Protein AF-A0A968CVZ0-F1 (afdb_monomer_lite)

Secondary structure (DSSP, 8-state):
--------TT--------SSSPPP------SS---GGG------TT-TT-

Structure (mmCIF, N/CA/C/O backbone):
data_AF-A0A968CVZ0-F1
#
_entry.id   AF-A0A968CVZ0-F1
#
loop_
_atom_site.group_PDB
_atom_site.id
_atom_site.type_symbol
_atom_site.label_atom_id
_atom_site.label_alt_id
_atom_site.label_comp_id
_atom_site.label_asym_id
_atom_site.label_entity_id
_atom_site.label_seq_id
_atom_site.pdbx_PDB_ins_code
_atom_site.Cartn_x
_atom_site.Cartn_y
_atom_site.Cartn_z
_atom_site.occupancy
_atom_site.B_iso_or_equiv
_atom_site.auth_seq_id
_atom_site.auth_comp_id
_atom_site.auth_asym_id
_atom_site.auth_atom_id
_atom_site.pdbx_PDB_model_num
ATOM 1 N N . MET A 1 1 ? 22.668 -0.349 -2.336 1.00 56.62 1 MET A N 1
ATOM 2 C CA . MET A 1 1 ? 22.133 0.323 -1.132 1.00 56.62 1 MET A CA 1
ATOM 3 C C . MET A 1 1 ? 20.723 -0.197 -0.949 1.00 56.62 1 MET A C 1
ATOM 5 O O . MET A 1 1 ? 20.074 -0.414 -1.959 1.00 56.62 1 MET A O 1
ATOM 9 N N . ASN A 1 2 ? 20.289 -0.447 0.284 1.00 76.62 2 ASN A N 1
ATOM 10 C CA . ASN A 1 2 ? 18.909 -0.852 0.547 1.00 76.62 2 ASN A CA 1
ATOM 11 C C . ASN A 1 2 ? 18.097 0.410 0.842 1.00 76.62 2 ASN A C 1
ATOM 13 O O . ASN A 1 2 ? 18.570 1.267 1.592 1.00 76.62 2 ASN A O 1
ATOM 17 N N . GLU A 1 3 ? 16.910 0.520 0.255 1.00 85.81 3 GLU A N 1
ATOM 18 C CA . GLU A 1 3 ? 15.995 1.638 0.474 1.00 85.81 3 GLU A CA 1
ATOM 19 C C . GLU A 1 3 ? 14.868 1.221 1.416 1.00 85.81 3 GLU A C 1
ATOM 21 O O . GLU A 1 3 ? 14.455 0.063 1.451 1.00 85.81 3 GLU A O 1
ATOM 26 N N . SER A 1 4 ? 14.394 2.165 2.224 1.00 92.44 4 SER A N 1
ATOM 27 C CA . SER A 1 4 ? 13.279 1.939 3.140 1.00 92.44 4 SER A CA 1
ATOM 28 C C . SER A 1 4 ? 12.465 3.213 3.282 1.00 92.44 4 SER A C 1
ATOM 30 O O . SER A 1 4 ? 13.009 4.316 3.221 1.00 92.44 4 SER A O 1
ATOM 32 N N . THR A 1 5 ? 11.163 3.055 3.486 1.00 92.62 5 THR A N 1
ATOM 33 C CA . THR A 1 5 ? 10.246 4.156 3.764 1.00 92.62 5 THR A CA 1
ATOM 34 C C . THR A 1 5 ? 9.213 3.710 4.789 1.00 92.62 5 THR A C 1
ATOM 36 O O . THR A 1 5 ? 8.886 2.526 4.873 1.00 92.62 5 THR A O 1
ATOM 39 N N . PHE A 1 6 ? 8.715 4.653 5.585 1.00 93.06 6 PHE A N 1
ATOM 40 C CA . PHE A 1 6 ? 7.616 4.410 6.510 1.00 93.06 6 PHE A CA 1
ATOM 41 C C . PHE A 1 6 ? 6.317 4.903 5.884 1.00 93.06 6 PHE A C 1
ATOM 43 O O . PHE A 1 6 ? 6.246 6.038 5.413 1.00 93.06 6 PHE A O 1
ATOM 50 N N . ILE A 1 7 ? 5.287 4.063 5.923 1.00 91.25 7 ILE A N 1
ATOM 51 C CA . ILE A 1 7 ? 3.956 4.389 5.421 1.00 91.25 7 ILE A CA 1
ATOM 52 C C . ILE A 1 7 ? 3.049 4.657 6.629 1.00 91.25 7 ILE A C 1
ATOM 54 O O . ILE A 1 7 ? 2.746 3.730 7.381 1.00 91.25 7 ILE A O 1
ATOM 58 N N . PRO A 1 8 ? 2.623 5.912 6.859 1.00 90.31 8 PRO A N 1
ATOM 59 C CA . PRO A 1 8 ? 1.706 6.242 7.938 1.00 90.31 8 PRO A CA 1
ATOM 60 C C . PRO A 1 8 ? 0.343 5.568 7.779 1.00 90.31 8 PRO A C 1
ATOM 62 O O . PRO A 1 8 ? -0.134 5.331 6.668 1.00 90.31 8 PRO A O 1
ATOM 65 N N . LEU A 1 9 ? -0.332 5.354 8.910 1.00 87.25 9 LEU A N 1
ATOM 66 C CA . LEU A 1 9 ? -1.703 4.852 8.936 1.00 87.25 9 LEU A CA 1
ATOM 67 C C . LEU A 1 9 ? -2.628 5.730 8.075 1.00 87.25 9 LEU A C 1
ATOM 69 O O . LEU A 1 9 ? -2.614 6.957 8.185 1.00 87.25 9 LEU A O 1
ATOM 73 N N . GLY A 1 10 ? -3.436 5.094 7.225 1.00 85.94 10 GLY A N 1
ATOM 74 C CA . GLY A 1 10 ? -4.390 5.772 6.342 1.00 85.94 10 GLY A CA 1
ATOM 75 C C . GLY A 1 10 ? -3.769 6.480 5.130 1.00 85.94 10 GLY A C 1
ATOM 76 O O . GLY A 1 10 ? -4.505 7.055 4.329 1.00 85.94 10 GLY A O 1
ATOM 77 N N . MET A 1 11 ? -2.441 6.445 4.953 1.00 90.38 11 ME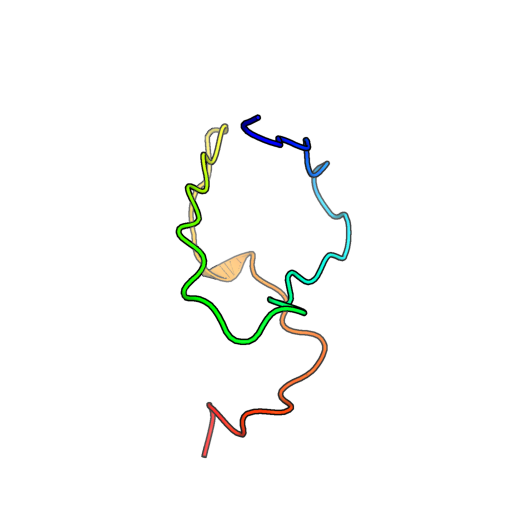T A N 1
ATOM 78 C CA . MET A 1 11 ? -1.803 7.006 3.763 1.00 90.38 11 MET A CA 1
ATOM 79 C C . MET A 1 11 ? -2.074 6.121 2.541 1.00 90.38 11 MET A C 1
ATOM 81 O O . MET A 1 11 ? -1.661 4.960 2.498 1.00 90.38 11 MET A O 1
ATOM 85 N N . LYS A 1 12 ? -2.708 6.688 1.504 1.00 91.50 12 LYS A N 1
ATOM 86 C CA . LYS A 1 12 ? -2.784 6.047 0.182 1.00 91.50 12 LYS A CA 1
ATOM 87 C C . LYS A 1 12 ? -1.371 5.934 -0.393 1.00 91.50 12 LYS A C 1
ATOM 89 O O . LYS A 1 12 ? -0.661 6.932 -0.487 1.00 91.50 12 LYS A O 1
ATOM 94 N N . HIS A 1 13 ? -0.987 4.732 -0.800 1.00 91.12 13 HIS A N 1
ATOM 95 C CA . HIS A 1 13 ? 0.319 4.439 -1.381 1.00 91.12 13 HIS A CA 1
ATOM 96 C C . HIS A 1 13 ? 0.195 3.364 -2.471 1.00 91.12 13 HIS A C 1
ATOM 98 O O . HIS A 1 13 ? -0.779 2.611 -2.506 1.00 91.12 13 HIS A O 1
ATOM 104 N N . ARG A 1 14 ? 1.174 3.322 -3.379 1.00 89.75 14 ARG A N 1
ATOM 105 C CA . ARG A 1 14 ? 1.340 2.299 -4.422 1.00 89.75 14 ARG A CA 1
ATOM 106 C C . ARG A 1 14 ? 2.836 2.081 -4.618 1.00 89.75 14 ARG A C 1
ATOM 108 O O . ARG A 1 14 ? 3.587 3.053 -4.632 1.00 89.75 14 ARG A O 1
ATOM 115 N N . LEU A 1 15 ? 3.244 0.826 -4.763 1.00 89.62 15 LEU A N 1
ATOM 116 C CA . LEU A 1 15 ? 4.598 0.456 -5.15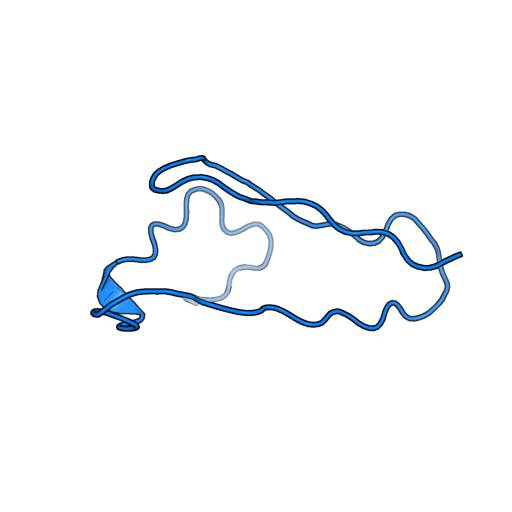6 1.00 89.62 15 LEU A CA 1
ATOM 117 C C . LEU A 1 15 ? 4.559 -0.077 -6.589 1.00 89.62 15 LEU A C 1
ATOM 119 O O . LEU A 1 15 ? 3.667 -0.849 -6.940 1.00 89.62 15 LEU A O 1
ATOM 123 N N . GLU A 1 16 ? 5.520 0.341 -7.400 1.00 89.50 16 GLU A N 1
ATOM 124 C CA . GLU A 1 16 ? 5.734 -0.146 -8.759 1.00 89.50 16 GLU A CA 1
ATOM 125 C C . GLU A 1 16 ? 7.228 -0.398 -8.944 1.00 89.50 16 GLU A C 1
ATOM 127 O O . GLU A 1 16 ? 8.055 0.373 -8.457 1.00 89.50 16 GLU A O 1
ATOM 132 N N . ASN A 1 17 ? 7.568 -1.490 -9.625 1.00 92.38 17 ASN A N 1
ATOM 133 C CA . ASN A 1 17 ? 8.932 -1.726 -10.068 1.00 92.38 17 ASN A CA 1
ATOM 134 C C . ASN A 1 17 ? 9.125 -1.037 -11.422 1.00 92.38 17 ASN A C 1
ATOM 136 O O . ASN A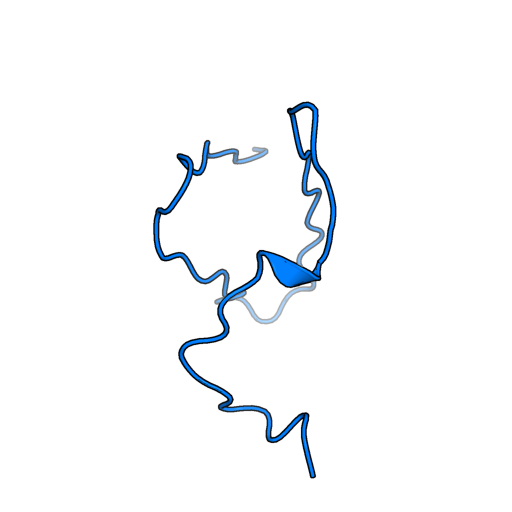 1 17 ? 8.530 -1.464 -12.408 1.00 92.38 17 ASN A O 1
ATOM 140 N N . THR A 1 18 ? 9.922 0.029 -11.460 1.00 93.56 18 THR A N 1
ATOM 141 C CA . THR A 1 18 ? 10.191 0.797 -12.687 1.00 93.56 18 THR A CA 1
ATOM 142 C C . THR A 1 18 ? 11.275 0.175 -13.561 1.00 93.56 18 THR A C 1
ATOM 144 O O . THR A 1 18 ? 11.474 0.621 -14.687 1.00 93.56 18 THR A O 1
ATOM 147 N N . GLU A 1 19 ? 11.986 -0.824 -13.041 1.00 93.19 19 GLU A N 1
ATOM 148 C CA . GLU A 1 19 ? 13.096 -1.480 -13.718 1.00 93.19 19 GLU A CA 1
ATOM 149 C C . GLU A 1 19 ? 12.678 -2.848 -14.269 1.00 93.19 19 GLU A C 1
ATOM 151 O O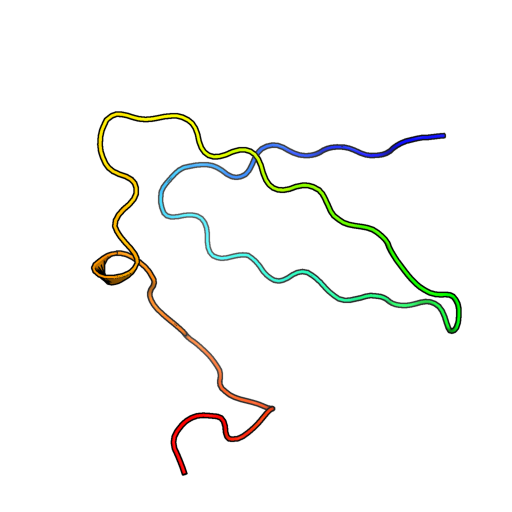 . GLU A 1 19 ? 11.821 -3.536 -13.713 1.00 93.19 19 GLU A O 1
ATOM 156 N N . ASP A 1 20 ? 13.370 -3.307 -15.310 1.00 93.44 20 ASP A N 1
ATOM 157 C CA . ASP A 1 20 ? 13.148 -4.633 -15.910 1.00 93.44 20 ASP A CA 1
ATOM 158 C C . ASP A 1 20 ? 13.781 -5.787 -15.101 1.00 93.44 20 ASP A C 1
ATOM 160 O O . ASP A 1 20 ? 13.751 -6.950 -15.515 1.00 93.44 20 ASP A O 1
ATOM 164 N N . VAL A 1 21 ? 14.388 -5.488 -13.949 1.00 94.75 21 VAL A N 1
ATOM 165 C CA . VAL A 1 21 ? 15.000 -6.484 -13.059 1.00 94.75 21 VAL A CA 1
ATOM 166 C C . VAL A 1 21 ? 14.047 -6.870 -11.925 1.00 94.75 21 VAL A C 1
ATOM 168 O O . VAL A 1 21 ? 13.302 -6.015 -11.451 1.00 94.75 21 VAL A O 1
ATOM 171 N N . PRO A 1 22 ? 14.060 -8.128 -11.440 1.00 94.00 22 PRO A N 1
ATOM 172 C CA . PRO A 1 22 ? 13.227 -8.527 -10.308 1.00 94.00 22 PRO A CA 1
ATOM 173 C C . PRO A 1 22 ? 13.512 -7.699 -9.050 1.00 94.00 22 PRO A C 1
ATOM 175 O O . PRO A 1 22 ? 14.662 -7.581 -8.625 1.00 94.00 22 PRO A O 1
ATOM 178 N N . LEU A 1 23 ? 12.449 -7.169 -8.444 1.00 91.88 23 LEU A N 1
ATOM 179 C CA . LEU A 1 23 ?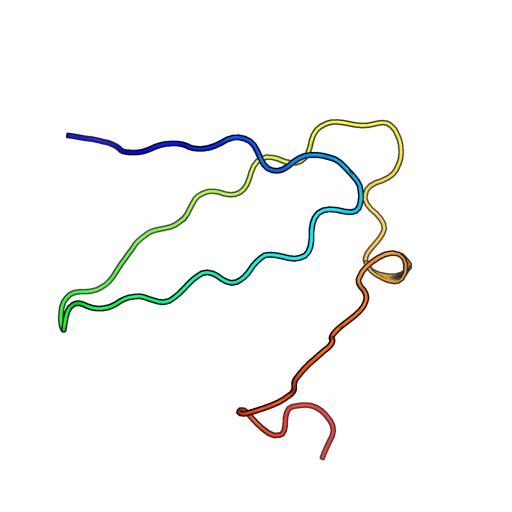 12.495 -6.447 -7.177 1.00 91.88 23 LEU A CA 1
ATOM 180 C C . LEU A 1 23 ? 12.025 -7.358 -6.036 1.00 91.88 23 LEU A C 1
ATOM 182 O O . LEU A 1 23 ? 10.923 -7.904 -6.086 1.00 91.88 23 LEU A O 1
ATOM 186 N N . GLU A 1 24 ? 12.842 -7.486 -4.993 1.00 92.06 24 GLU A N 1
ATOM 187 C CA . GLU A 1 24 ? 12.460 -8.141 -3.739 1.00 92.06 24 GLU A CA 1
ATOM 188 C C . GLU A 1 24 ? 11.985 -7.089 -2.731 1.00 92.06 24 GLU A C 1
ATOM 190 O O . GLU A 1 24 ? 12.693 -6.122 -2.445 1.00 92.06 24 GLU A O 1
ATOM 195 N N . VAL A 1 25 ? 10.782 -7.276 -2.184 1.00 92.62 25 VAL A N 1
ATOM 196 C CA . VAL A 1 25 ? 10.151 -6.337 -1.246 1.00 92.62 25 VAL A CA 1
ATOM 197 C C . VAL A 1 25 ? 9.874 -7.048 0.070 1.00 92.62 25 VAL A C 1
ATOM 199 O O . VAL A 1 25 ? 9.346 -8.159 0.085 1.00 92.62 25 VAL A O 1
ATOM 202 N N . ILE A 1 26 ? 10.204 -6.387 1.178 1.00 92.62 26 ILE A N 1
ATOM 203 C CA . ILE A 1 26 ? 9.862 -6.837 2.528 1.00 92.62 26 ILE A CA 1
ATOM 204 C C . ILE A 1 26 ? 8.936 -5.791 3.144 1.00 92.62 26 ILE A C 1
ATOM 206 O O . ILE A 1 26 ? 9.352 -4.660 3.390 1.00 92.62 26 ILE A O 1
ATOM 210 N N . GLU A 1 27 ? 7.691 -6.178 3.410 1.00 90.81 27 GLU A N 1
ATOM 211 C CA . GLU A 1 27 ? 6.746 -5.367 4.175 1.00 90.81 27 GLU A CA 1
ATOM 212 C C . GLU A 1 27 ? 6.766 -5.802 5.643 1.00 90.81 27 GLU A C 1
ATOM 214 O O . GLU A 1 27 ? 6.674 -6.989 5.957 1.00 90.81 27 GLU A O 1
ATOM 219 N N . VAL A 1 28 ? 6.885 -4.833 6.552 1.00 91.44 28 VAL A N 1
ATOM 220 C CA . VAL A 1 28 ? 6.809 -5.067 7.997 1.00 91.44 28 VAL A CA 1
ATOM 221 C C . VAL A 1 28 ? 5.640 -4.269 8.553 1.00 91.44 28 VAL A C 1
ATOM 223 O O . VAL A 1 28 ? 5.689 -3.042 8.619 1.00 91.44 28 VAL A O 1
ATOM 226 N N . GLN A 1 29 ? 4.600 -4.971 8.991 1.00 88.31 29 GLN A N 1
ATOM 227 C CA . GLN A 1 29 ? 3.447 -4.359 9.640 1.00 88.31 29 GLN A CA 1
ATOM 228 C C . GLN A 1 29 ? 3.672 -4.284 11.153 1.00 88.31 29 GLN A C 1
ATOM 230 O O . GLN A 1 29 ? 4.158 -5.226 11.778 1.00 88.31 29 GLN A O 1
ATOM 235 N N . SER A 1 30 ? 3.341 -3.139 11.748 1.00 85.50 30 SER A N 1
ATOM 236 C CA . SER A 1 30 ? 3.498 -2.881 13.182 1.00 85.50 30 SER A CA 1
ATOM 237 C C . SER A 1 30 ? 2.185 -2.350 13.745 1.00 85.50 30 SER A C 1
ATOM 239 O O . SER A 1 30 ? 1.705 -1.308 13.308 1.00 85.50 30 SER A O 1
ATOM 241 N N . GLY A 1 31 ? 1.595 -3.049 14.714 1.00 85.75 31 GLY A N 1
ATOM 242 C CA . GLY A 1 31 ? 0.306 -2.672 15.290 1.00 85.75 31 GLY A CA 1
ATOM 243 C C . GLY A 1 31 ? -0.371 -3.830 16.015 1.00 85.75 31 GLY A C 1
ATOM 244 O O . GLY A 1 31 ? 0.170 -4.930 16.100 1.00 85.75 31 GLY A O 1
ATOM 245 N N . THR A 1 32 ? -1.559 -3.572 16.556 1.00 86.25 32 THR A N 1
ATOM 246 C CA . THR A 1 32 ? -2.373 -4.587 17.246 1.00 86.25 32 THR A CA 1
ATOM 247 C C . THR A 1 32 ? -3.403 -5.253 16.336 1.00 86.25 32 THR A C 1
ATOM 249 O O . THR A 1 32 ? -4.026 -6.226 16.750 1.00 86.25 32 THR A O 1
ATOM 252 N N . TYR A 1 33 ? -3.597 -4.733 15.122 1.00 82.75 33 TYR A N 1
ATOM 253 C CA . TYR A 1 33 ? -4.532 -5.250 14.130 1.00 82.75 33 TYR A CA 1
ATOM 254 C C . TYR A 1 33 ? -3.823 -5.396 12.785 1.00 82.75 33 TYR A C 1
ATOM 256 O O . TYR A 1 33 ? -3.205 -4.443 12.321 1.00 82.75 33 TYR A O 1
ATOM 264 N N . LEU A 1 34 ? -3.883 -6.597 12.211 1.00 81.81 34 LEU A N 1
ATOM 265 C CA . LEU A 1 34 ? -3.203 -6.988 10.967 1.00 81.81 34 LEU A CA 1
ATOM 266 C C . LEU A 1 34 ? -4.189 -7.668 9.995 1.00 81.81 34 LEU A C 1
ATOM 268 O O . LEU A 1 34 ? -3.798 -8.513 9.194 1.00 81.81 34 LEU A O 1
ATOM 272 N N . GLY A 1 35 ? -5.488 -7.385 10.141 1.00 80.62 35 GLY A N 1
ATOM 273 C CA . GLY A 1 35 ? -6.524 -7.923 9.264 1.00 80.62 35 GLY A CA 1
ATOM 274 C C . GLY A 1 35 ? -6.452 -7.298 7.871 1.00 80.62 35 GLY A C 1
ATOM 275 O O . GLY A 1 35 ? -6.154 -6.115 7.723 1.00 80.62 35 GLY A O 1
ATOM 276 N N . GLU A 1 36 ? -6.732 -8.091 6.838 1.00 79.00 36 GLU A N 1
ATOM 277 C CA . GLU A 1 36 ? -6.767 -7.607 5.450 1.00 79.00 36 GLU A CA 1
ATOM 278 C C . GLU A 1 36 ? -8.053 -6.835 5.109 1.00 79.00 36 GLU A C 1
ATOM 280 O O . GLU A 1 36 ? -8.143 -6.209 4.053 1.00 79.00 36 GLU A O 1
ATOM 285 N N . ASP A 1 37 ? -9.061 -6.878 5.979 1.00 82.50 37 ASP A N 1
ATOM 286 C CA . ASP A 1 37 ? -10.339 -6.180 5.812 1.00 82.50 37 ASP A CA 1
ATOM 287 C C . ASP A 1 37 ? -10.217 -4.654 5.934 1.00 82.50 37 ASP A C 1
ATOM 289 O O . ASP A 1 37 ? -11.055 -3.932 5.396 1.00 82.50 37 ASP A O 1
ATOM 293 N N . ASP A 1 38 ? -9.131 -4.165 6.534 1.00 72.56 38 ASP A N 1
ATOM 294 C CA . ASP A 1 38 ? -8.779 -2.743 6.570 1.00 72.56 38 ASP A CA 1
ATOM 295 C C . ASP A 1 38 ? -8.102 -2.246 5.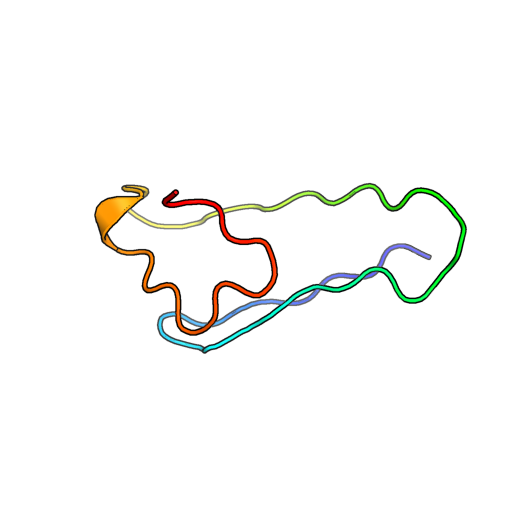273 1.00 72.56 38 ASP A C 1
ATOM 297 O O . ASP A 1 38 ? -7.753 -1.067 5.148 1.00 72.56 38 ASP A O 1
ATOM 301 N N . ILE A 1 39 ? -7.912 -3.113 4.271 1.00 81.19 39 ILE A N 1
ATOM 302 C CA . ILE A 1 39 ? -7.284 -2.746 2.998 1.00 81.19 39 ILE A CA 1
ATOM 303 C C . ILE A 1 39 ? -8.333 -2.197 2.029 1.00 81.19 39 ILE A C 1
ATOM 305 O O . ILE A 1 39 ? -9.102 -2.931 1.403 1.00 81.19 39 ILE A O 1
ATOM 309 N N . ILE A 1 40 ? -8.295 -0.883 1.811 1.00 83.06 40 ILE A N 1
ATOM 310 C CA . ILE A 1 40 ? -9.092 -0.220 0.775 1.00 83.06 40 ILE A CA 1
ATOM 311 C C . ILE A 1 40 ? -8.303 -0.209 -0.538 1.00 83.06 40 ILE A C 1
ATOM 313 O O . ILE A 1 40 ? -7.276 0.460 -0.664 1.00 83.06 40 ILE A O 1
ATOM 317 N N . ARG A 1 41 ? -8.799 -0.934 -1.547 1.00 85.19 41 ARG A N 1
ATOM 318 C CA . ARG A 1 41 ? -8.236 -0.926 -2.906 1.00 85.19 41 ARG A CA 1
ATOM 319 C C . ARG A 1 41 ? -8.896 0.186 -3.718 1.00 85.19 41 ARG A C 1
ATOM 321 O O . ARG A 1 41 ? -10.103 0.161 -3.925 1.00 85.19 41 ARG A O 1
ATOM 328 N N . PHE A 1 42 ? -8.106 1.166 -4.148 1.00 82.56 42 PHE A N 1
ATOM 329 C CA . PHE A 1 42 ? -8.619 2.329 -4.881 1.00 82.56 42 PHE A CA 1
ATOM 330 C C . PHE A 1 42 ? -8.730 2.095 -6.387 1.00 82.56 42 PHE A C 1
ATOM 332 O O . PHE A 1 42 ? -9.658 2.605 -6.999 1.00 82.56 42 PHE A O 1
ATOM 339 N N . ASP A 1 43 ? -7.797 1.326 -6.947 1.00 81.31 43 ASP A N 1
ATOM 340 C CA . ASP A 1 43 ? -7.689 1.045 -8.375 1.00 81.31 43 ASP A CA 1
ATOM 341 C C . ASP A 1 43 ? -7.400 -0.455 -8.561 1.00 81.31 43 ASP A C 1
ATOM 343 O O . ASP A 1 43 ? -6.670 -1.060 -7.763 1.00 81.31 43 ASP A O 1
ATOM 347 N N . ASP A 1 44 ? -7.984 -1.063 -9.595 1.00 76.94 44 ASP A N 1
ATOM 348 C CA . ASP A 1 44 ? -7.749 -2.465 -9.952 1.00 76.94 44 ASP A CA 1
ATOM 349 C C . ASP A 1 44 ? -7.375 -2.615 -11.427 1.00 76.94 44 ASP A C 1
ATOM 351 O O . ASP A 1 44 ? -8.073 -3.240 -12.220 1.00 76.94 44 ASP A O 1
ATOM 355 N N . ASP A 1 45 ? -6.221 -2.050 -11.780 1.00 79.88 45 ASP A N 1
ATOM 356 C CA . ASP A 1 45 ? -5.650 -2.112 -13.133 1.00 79.88 45 ASP A CA 1
ATOM 357 C C . ASP A 1 45 ? -5.339 -3.554 -13.597 1.00 79.88 45 ASP A C 1
ATOM 359 O O . ASP A 1 45 ? -5.028 -3.780 -14.764 1.00 79.88 45 ASP A O 1
ATOM 363 N N . PHE A 1 46 ? -5.410 -4.527 -12.681 1.00 79.69 46 PHE A N 1
ATOM 364 C CA . PHE A 1 46 ? -5.097 -5.939 -12.906 1.00 79.69 46 PHE A CA 1
ATOM 365 C C . PHE A 1 46 ? -6.334 -6.855 -12.921 1.00 79.69 46 PHE A C 1
ATOM 367 O O . PHE A 1 46 ? -6.158 -8.068 -12.995 1.00 79.69 46 PHE A O 1
ATOM 374 N N . ASP A 1 47 ? -7.554 -6.301 -12.846 1.00 78.75 47 ASP A N 1
ATOM 375 C CA . ASP A 1 47 ? -8.835 -7.032 -12.961 1.00 78.75 47 ASP A CA 1
ATOM 376 C C . ASP A 1 47 ? -8.915 -8.279 -12.047 1.00 78.75 47 ASP A C 1
ATOM 378 O O . ASP A 1 47 ? -9.303 -9.369 -12.465 1.00 78.75 47 ASP A O 1
ATOM 382 N N . ARG A 1 48 ? -8.497 -8.150 -10.780 1.00 71.62 48 ARG A N 1
ATOM 383 C CA . ARG A 1 48 ? -8.325 -9.279 -9.839 1.00 71.62 48 ARG A CA 1
ATOM 384 C C . ARG A 1 48 ? -9.639 -9.838 -9.289 1.00 71.62 48 ARG A C 1
ATOM 386 O O . ARG A 1 48 ? -9.622 -10.895 -8.664 1.00 71.62 48 ARG A O 1
ATOM 393 N N . HIS A 1 49 ? -10.751 -9.130 -9.484 1.00 67.19 49 HIS A N 1
ATOM 394 C CA . HIS A 1 49 ? -12.087 -9.501 -8.987 1.00 67.19 49 HIS A CA 1
ATOM 395 C C . HIS A 1 49 ? -13.054 -9.945 -10.092 1.00 67.19 49 HIS A C 1
ATOM 397 O O . HIS A 1 49 ? -14.270 -9.803 -9.941 1.00 67.19 49 HIS A O 1
ATOM 403 N N . LYS A 1 50 ? -12.531 -10.486 -11.194 1.00 53.00 50 LYS A N 1
ATOM 404 C CA . LYS A 1 50 ? -13.326 -11.072 -12.276 1.00 53.00 50 LYS A CA 1
ATOM 405 C C . LYS A 1 50 ? -13.165 -12.581 -12.376 1.00 53.00 50 LYS A C 1
ATOM 407 O O . LYS A 1 50 ? -12.057 -13.082 -12.089 1.00 53.00 50 LYS A O 1
#

Foldseek 3Di:
DDDDDDDDPPDDDDDDDPDPDDDDDDDDDDDDDDDCVPDDDPDCPPPPPD

Sequence (50 aa):
MNESTFIPLGMKHRLENTEDVPLEVIEVQSGTYLGEDDIIRFDDDFDRHK

Radius of gyration: 13.57 Å; chains: 1; bounding box: 36×18×33 Å

pLDDT: mean 85.04, std 8.94, range [53.0, 94.75]